Protein AF-X7F3Q7-F1 (afdb_monomer_lite)

Structure (mmCIF, N/CA/C/O backbone):
data_AF-X7F3Q7-F1
#
_entry.id   AF-X7F3Q7-F1
#
loop_
_atom_site.group_PDB
_atom_site.id
_atom_site.type_symbol
_atom_site.label_atom_id
_atom_site.label_alt_id
_atom_site.label_comp_id
_atom_site.label_asym_id
_atom_site.label_entity_id
_atom_site.label_seq_id
_atom_site.pdbx_PDB_ins_code
_atom_site.Cartn_x
_atom_site.Cartn_y
_atom_site.Cartn_z
_atom_site.occupancy
_atom_site.B_iso_or_equiv
_atom_site.auth_seq_id
_atom_site.auth_comp_id
_atom_site.auth_asym_id
_atom_site.auth_atom_id
_atom_site.pdbx_PDB_model_num
ATOM 1 N N . MET A 1 1 ? -29.931 12.462 12.370 1.00 53.88 1 MET A N 1
ATOM 2 C CA . MET A 1 1 ? -28.857 11.674 11.729 1.00 53.88 1 MET A CA 1
ATOM 3 C C . MET A 1 1 ? -29.077 10.224 12.108 1.00 53.88 1 MET A C 1
ATOM 5 O O . MET A 1 1 ? -29.207 9.964 13.295 1.00 53.88 1 MET A O 1
ATOM 9 N N . ILE A 1 2 ? -29.207 9.323 11.134 1.00 74.25 2 ILE A N 1
ATOM 10 C CA . ILE A 1 2 ? -29.261 7.877 11.392 1.00 74.25 2 ILE A CA 1
ATOM 11 C C . ILE A 1 2 ? -27.814 7.387 11.353 1.00 74.25 2 ILE A C 1
ATOM 13 O O . ILE A 1 2 ? -27.112 7.647 10.377 1.00 74.25 2 ILE A O 1
ATOM 17 N N . GLU A 1 3 ? -27.349 6.766 12.432 1.00 75.62 3 GLU A N 1
ATOM 18 C CA . GLU A 1 3 ? -25.992 6.231 12.505 1.00 75.62 3 GLU A CA 1
ATOM 19 C C . GLU A 1 3 ? -25.891 4.971 11.624 1.00 75.62 3 GLU A C 1
ATOM 21 O O . GLU A 1 3 ? -26.786 4.125 11.691 1.00 75.62 3 GLU A O 1
ATOM 26 N N . PRO A 1 4 ? -24.854 4.828 10.779 1.00 74.75 4 PRO A N 1
ATOM 27 C CA . PRO A 1 4 ? -24.742 3.682 9.883 1.00 74.75 4 PRO A CA 1
ATOM 28 C C . PRO A 1 4 ? -24.628 2.381 10.673 1.00 74.75 4 PRO A C 1
ATOM 30 O O . PRO A 1 4 ? -23.850 2.297 11.635 1.00 74.75 4 PRO A O 1
ATOM 33 N N . THR A 1 5 ? -25.374 1.367 10.233 1.00 90.69 5 THR A N 1
ATOM 34 C CA . THR A 1 5 ? -25.374 0.039 10.849 1.00 90.69 5 THR A CA 1
ATOM 35 C C . THR A 1 5 ? -24.025 -0.655 10.652 1.00 90.69 5 THR A C 1
ATOM 37 O O . THR A 1 5 ? -23.211 -0.268 9.811 1.00 90.69 5 THR A O 1
ATOM 40 N N . LEU A 1 6 ? -23.772 -1.716 11.422 1.00 82.88 6 LEU A N 1
ATOM 41 C CA . LEU A 1 6 ? -22.587 -2.564 11.248 1.00 82.88 6 LEU A CA 1
ATOM 42 C C . LEU A 1 6 ? -22.486 -3.113 9.814 1.00 82.88 6 LEU A C 1
ATOM 44 O O . LEU A 1 6 ? -21.403 -3.115 9.236 1.00 82.88 6 LEU A O 1
ATOM 48 N N . THR A 1 7 ? -23.620 -3.490 9.222 1.00 87.31 7 THR A N 1
ATOM 49 C CA . THR A 1 7 ? -23.712 -3.957 7.835 1.00 87.31 7 THR A CA 1
ATOM 50 C C . THR A 1 7 ? -23.321 -2.864 6.841 1.00 87.31 7 THR A C 1
ATOM 52 O O . THR A 1 7 ? -22.512 -3.119 5.952 1.00 87.31 7 THR A O 1
ATOM 55 N N . ASP A 1 8 ? -23.804 -1.633 7.030 1.00 78.94 8 ASP A N 1
ATOM 56 C CA . ASP A 1 8 ? -23.452 -0.501 6.158 1.00 78.94 8 ASP A CA 1
ATOM 57 C C . ASP A 1 8 ? -21.950 -0.197 6.208 1.00 78.94 8 ASP A C 1
ATOM 59 O O . ASP A 1 8 ? -21.323 0.089 5.186 1.00 78.94 8 ASP A O 1
ATOM 63 N N . ARG A 1 9 ? -21.347 -0.304 7.399 1.00 75.19 9 ARG A N 1
ATOM 64 C CA . ARG A 1 9 ? -19.905 -0.101 7.595 1.00 75.19 9 ARG A CA 1
ATOM 65 C C . ARG A 1 9 ? -19.086 -1.185 6.889 1.00 75.19 9 ARG A C 1
ATOM 67 O O . ARG A 1 9 ? -18.094 -0.853 6.245 1.00 75.19 9 ARG A O 1
ATOM 74 N N . VAL A 1 10 ? -19.502 -2.452 6.962 1.00 79.06 10 VAL A N 1
ATOM 75 C CA . VAL A 1 10 ? -18.830 -3.564 6.260 1.00 79.06 10 VAL A CA 1
ATOM 76 C C . VAL A 1 10 ? -18.913 -3.385 4.742 1.00 79.06 10 VAL A C 1
ATOM 78 O O . VAL A 1 10 ? -17.881 -3.424 4.074 1.00 79.06 10 VAL A O 1
ATOM 81 N N . ILE A 1 11 ? -20.102 -3.089 4.205 1.00 79.31 11 ILE A N 1
ATOM 82 C CA . ILE A 1 11 ? -20.304 -2.847 2.765 1.00 79.31 11 ILE A CA 1
ATOM 83 C C . ILE A 1 11 ? -19.437 -1.678 2.282 1.00 79.31 11 ILE A C 1
ATOM 85 O O . ILE A 1 11 ? -18.802 -1.762 1.229 1.00 79.31 11 ILE A O 1
ATOM 89 N N . ALA A 1 12 ? -19.364 -0.593 3.058 1.00 71.94 12 ALA A N 1
ATOM 90 C CA . ALA A 1 12 ? -18.525 0.550 2.722 1.00 71.94 12 ALA A CA 1
ATOM 91 C C . ALA A 1 12 ? -17.036 0.170 2.667 1.00 71.94 12 ALA A C 1
ATOM 93 O O . ALA A 1 12 ? -16.339 0.572 1.736 1.00 71.94 12 ALA A O 1
ATOM 94 N N . VAL A 1 13 ? -16.545 -0.628 3.621 1.00 71.88 13 VAL A N 1
ATOM 95 C CA . VAL A 1 13 ? -15.152 -1.106 3.636 1.00 71.88 13 VAL A CA 1
ATOM 96 C C . VAL A 1 13 ? -14.855 -1.996 2.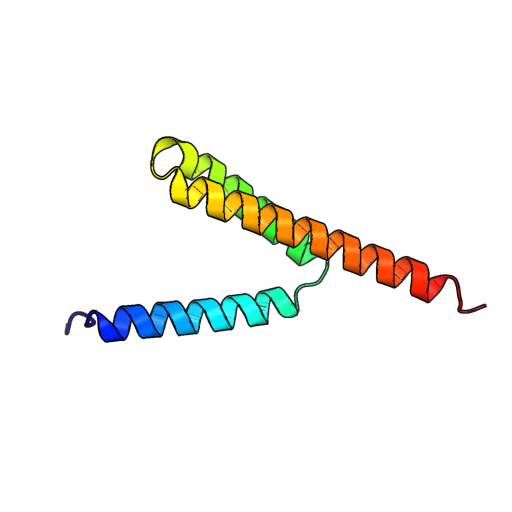430 1.00 71.88 13 VAL A C 1
ATOM 98 O O . VAL A 1 13 ? -13.831 -1.798 1.774 1.00 71.88 13 VAL A O 1
ATOM 101 N N . GLU A 1 14 ? -15.738 -2.931 2.083 1.00 69.31 14 GLU A N 1
ATOM 102 C CA . GLU A 1 14 ? -15.570 -3.793 0.905 1.00 69.31 14 GLU A CA 1
ATOM 103 C C . GLU A 1 14 ? -15.583 -2.991 -0.400 1.00 69.31 14 GLU A C 1
ATOM 105 O O . GLU A 1 14 ? -14.715 -3.170 -1.261 1.00 69.31 14 GLU A O 1
ATOM 110 N N . TYR A 1 15 ? -16.519 -2.048 -0.528 1.00 73.56 15 TYR A N 1
ATOM 111 C CA . TYR A 1 15 ? -16.621 -1.173 -1.690 1.00 73.56 15 TYR A CA 1
ATOM 112 C C . TYR A 1 15 ? -15.378 -0.290 -1.849 1.00 73.56 15 TYR A C 1
ATOM 114 O O . TYR A 1 15 ? -14.774 -0.255 -2.925 1.00 73.56 15 TYR A O 1
ATOM 122 N N . MET A 1 16 ? -14.938 0.366 -0.771 1.00 67.69 16 MET A N 1
ATOM 123 C CA . MET A 1 16 ? -13.722 1.183 -0.771 1.00 67.69 16 MET A CA 1
ATOM 124 C C . MET A 1 16 ? -12.478 0.343 -1.068 1.00 67.69 16 MET A C 1
ATOM 126 O O . MET A 1 16 ? -11.630 0.767 -1.849 1.00 67.69 16 MET A O 1
ATOM 130 N N . THR A 1 17 ? -12.383 -0.874 -0.528 1.00 70.31 17 THR A N 1
ATOM 131 C CA . THR A 1 17 ? -11.271 -1.793 -0.811 1.00 70.31 17 THR A CA 1
ATOM 132 C C . THR A 1 17 ? -11.266 -2.217 -2.280 1.00 70.31 17 THR A C 1
ATOM 134 O O . THR A 1 17 ? -10.218 -2.189 -2.923 1.00 70.31 17 THR A O 1
ATOM 137 N N . SER A 1 18 ? -12.426 -2.535 -2.861 1.00 68.56 18 SER A N 1
ATOM 138 C CA . SER A 1 18 ? -12.557 -2.869 -4.286 1.00 68.56 18 SER A CA 1
ATOM 139 C C . SER A 1 18 ? -12.169 -1.700 -5.198 1.00 68.56 18 SER A C 1
ATOM 141 O O . SER A 1 18 ? -11.476 -1.894 -6.203 1.00 68.56 18 SER A O 1
ATOM 143 N N . LEU A 1 19 ? -12.579 -0.479 -4.843 1.00 67.12 19 LEU A N 1
ATOM 144 C CA . LEU A 1 19 ? -12.196 0.737 -5.558 1.00 67.12 19 LEU A CA 1
ATOM 145 C C . LEU A 1 19 ? -10.696 1.004 -5.453 1.00 67.12 19 LEU A C 1
ATOM 147 O O . LEU A 1 19 ? -10.064 1.282 -6.469 1.00 67.12 19 LEU A O 1
ATOM 151 N N . MET A 1 20 ? -10.111 0.857 -4.262 1.00 71.94 20 MET A N 1
ATOM 152 C CA . MET A 1 20 ? -8.668 0.993 -4.065 1.00 71.94 20 MET A CA 1
ATOM 153 C C . MET A 1 20 ? -7.893 -0.055 -4.868 1.00 71.94 20 MET A C 1
ATOM 155 O O . 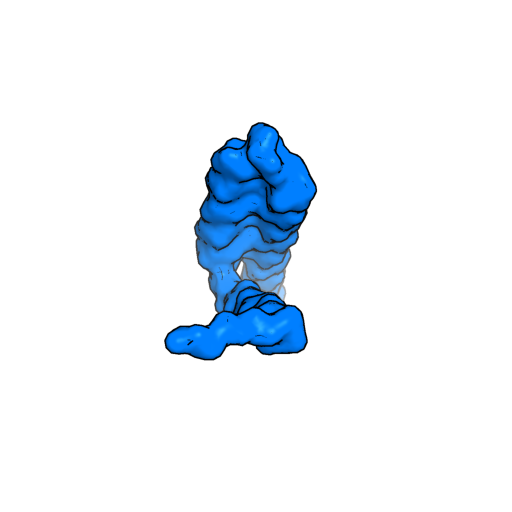MET A 1 20 ? -6.935 0.298 -5.546 1.00 71.94 20 MET A O 1
ATOM 159 N N . MET A 1 21 ? -8.331 -1.316 -4.887 1.00 70.56 21 MET A N 1
ATOM 160 C CA . MET A 1 21 ? -7.682 -2.375 -5.671 1.00 70.56 21 MET A CA 1
ATOM 161 C C . MET A 1 21 ? -7.735 -2.098 -7.180 1.00 70.56 21 MET A C 1
ATOM 163 O O . MET A 1 21 ? -6.733 -2.283 -7.877 1.00 70.56 21 MET A O 1
ATOM 167 N N . ARG A 1 22 ? -8.866 -1.591 -7.692 1.00 72.44 22 ARG A N 1
ATOM 168 C CA . ARG A 1 22 ? -8.999 -1.170 -9.098 1.00 72.44 22 ARG A CA 1
ATOM 169 C C . ARG A 1 22 ? -8.153 0.059 -9.423 1.00 72.44 22 ARG A C 1
ATOM 171 O O . ARG A 1 22 ? -7.469 0.069 -10.443 1.00 72.44 22 ARG A O 1
ATOM 178 N N . ALA A 1 23 ? -8.160 1.066 -8.552 1.00 69.81 23 ALA A N 1
ATOM 179 C CA . ALA A 1 23 ? -7.379 2.286 -8.723 1.00 69.81 23 ALA A CA 1
ATOM 180 C C . ALA A 1 23 ? -5.876 1.980 -8.728 1.00 69.81 23 ALA A C 1
ATOM 182 O O . ALA A 1 23 ? -5.177 2.361 -9.664 1.00 69.81 23 ALA A O 1
ATOM 183 N N . VAL A 1 24 ? -5.404 1.196 -7.753 1.00 70.94 24 VAL A N 1
ATOM 184 C CA . VAL A 1 24 ? -4.017 0.719 -7.666 1.00 70.94 24 VAL A CA 1
ATOM 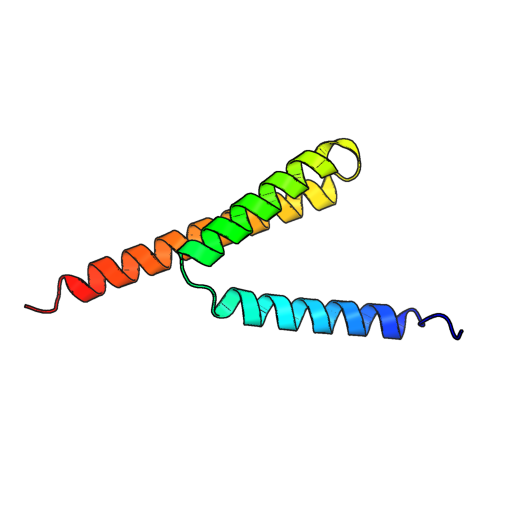185 C C . VAL A 1 24 ? -3.646 -0.118 -8.894 1.00 70.94 24 VAL A C 1
ATOM 187 O O . VAL A 1 24 ? -2.534 -0.010 -9.405 1.00 70.94 24 VAL A O 1
ATOM 190 N N . GLY A 1 25 ? -4.585 -0.912 -9.423 1.00 73.38 25 GLY A N 1
ATOM 191 C CA . GLY A 1 25 ? -4.502 -1.631 -10.700 1.00 73.38 25 GLY A CA 1
ATOM 192 C C . GLY A 1 25 ? -3.925 -0.817 -11.864 1.00 73.38 25 GLY A C 1
ATOM 193 O O . GLY A 1 25 ? -3.080 -1.312 -12.615 1.00 73.38 25 GLY A O 1
ATOM 194 N N . ASN A 1 26 ? -4.336 0.443 -11.963 1.00 79.88 26 ASN A N 1
ATOM 195 C CA . ASN A 1 26 ? -4.113 1.295 -13.129 1.00 79.88 26 ASN A CA 1
ATOM 196 C C . ASN A 1 26 ? -3.060 2.390 -12.908 1.00 79.88 26 ASN A C 1
ATOM 198 O O . ASN A 1 26 ? -2.834 3.204 -13.797 1.00 79.88 26 ASN A O 1
ATOM 202 N N . LEU A 1 27 ? -2.384 2.411 -11.756 1.00 82.88 27 LEU A N 1
ATOM 203 C CA . LEU A 1 27 ? -1.369 3.426 -11.463 1.00 82.88 27 LEU A CA 1
ATOM 204 C C . LEU A 1 27 ? -0.116 3.249 -12.324 1.00 82.88 27 LEU A C 1
ATOM 206 O O . LEU A 1 27 ? 0.447 2.156 -12.400 1.00 82.88 27 LEU A O 1
ATOM 210 N N . SER A 1 28 ? 0.392 4.335 -12.902 1.00 86.75 28 SER A N 1
ATOM 211 C CA . SER A 1 28 ? 1.734 4.351 -13.501 1.00 86.75 28 SER A CA 1
ATOM 212 C C . SER A 1 28 ? 2.812 3.939 -12.478 1.00 86.75 28 SER A C 1
ATOM 214 O O . SER A 1 28 ? 2.587 4.042 -11.266 1.00 86.75 28 SER A O 1
ATOM 216 N N . PRO A 1 29 ? 3.997 3.474 -12.914 1.00 87.38 29 PRO A N 1
ATOM 217 C CA . PRO A 1 29 ? 5.097 3.144 -12.001 1.00 87.38 29 PRO A CA 1
ATOM 218 C C . PRO A 1 29 ? 5.415 4.277 -11.010 1.00 87.38 29 PRO A C 1
ATOM 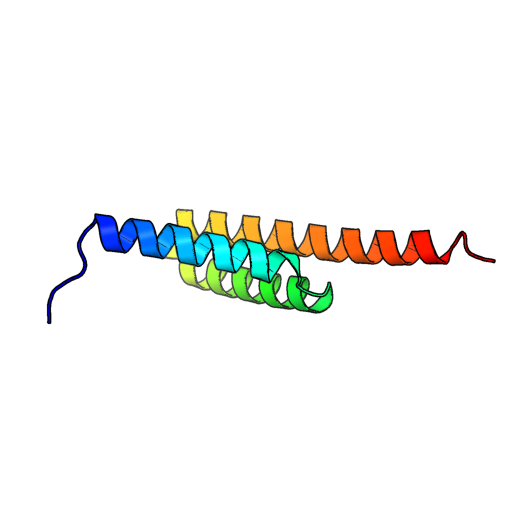220 O O . PRO A 1 29 ? 5.482 4.044 -9.807 1.00 87.38 29 PRO A O 1
ATOM 223 N N . GLU A 1 30 ? 5.475 5.522 -11.484 1.00 88.69 30 GLU A N 1
ATOM 224 C CA . GLU A 1 30 ? 5.716 6.713 -10.658 1.00 88.69 30 GLU A CA 1
ATOM 225 C C . GLU A 1 30 ? 4.614 6.965 -9.621 1.00 88.69 30 GLU A C 1
ATOM 227 O O . GLU A 1 30 ? 4.884 7.423 -8.511 1.00 88.69 30 GLU A O 1
ATOM 232 N N . GLN A 1 31 ? 3.355 6.686 -9.967 1.00 88.19 31 GLN A N 1
ATOM 233 C CA . GLN A 1 31 ? 2.239 6.788 -9.025 1.00 88.19 31 GLN A CA 1
ATOM 234 C C . GLN A 1 31 ? 2.280 5.669 -7.980 1.00 88.19 31 GLN A C 1
ATOM 236 O O . GLN A 1 31 ? 2.001 5.936 -6.814 1.00 88.19 31 GLN A O 1
ATOM 241 N N . ASN A 1 32 ? 2.678 4.448 -8.357 1.00 87.69 32 ASN A N 1
ATOM 242 C CA . ASN A 1 32 ? 2.907 3.368 -7.391 1.00 87.69 32 ASN A CA 1
ATOM 243 C C . ASN A 1 32 ? 4.019 3.742 -6.401 1.00 87.69 32 ASN A C 1
ATOM 245 O O . ASN A 1 32 ? 3.854 3.538 -5.201 1.00 87.69 32 ASN A O 1
ATOM 249 N N . VAL A 1 33 ? 5.117 4.344 -6.875 1.00 90.19 33 VAL A N 1
ATOM 250 C CA . VAL A 1 33 ? 6.209 4.822 -6.009 1.00 90.19 33 VAL A CA 1
ATOM 251 C C . VAL A 1 33 ? 5.733 5.935 -5.074 1.00 90.19 33 VAL A C 1
ATOM 253 O O . VAL A 1 33 ? 5.984 5.861 -3.873 1.00 90.19 33 VAL A O 1
ATOM 256 N N . ARG A 1 34 ? 5.002 6.936 -5.585 1.00 89.81 34 ARG A N 1
ATOM 257 C CA . ARG A 1 34 ? 4.437 8.017 -4.756 1.00 89.81 34 ARG A CA 1
ATOM 258 C C . ARG A 1 34 ? 3.488 7.489 -3.681 1.00 89.81 34 ARG A C 1
ATOM 260 O O . ARG A 1 34 ? 3.567 7.925 -2.536 1.00 89.81 34 ARG A O 1
ATOM 267 N N . LEU A 1 35 ? 2.627 6.533 -4.031 1.00 88.62 35 LEU A N 1
ATOM 268 C CA . LEU A 1 35 ? 1.719 5.909 -3.073 1.00 88.62 35 LEU A CA 1
ATOM 269 C C . LEU A 1 35 ? 2.480 5.068 -2.038 1.00 88.62 35 LEU A C 1
ATOM 271 O O . LEU A 1 35 ? 2.151 5.137 -0.861 1.00 88.62 35 LEU A O 1
ATOM 275 N N . ALA A 1 36 ? 3.526 4.340 -2.439 1.00 89.12 36 ALA A N 1
ATOM 276 C CA . ALA A 1 36 ? 4.370 3.598 -1.503 1.00 89.12 36 ALA A CA 1
ATOM 277 C C . ALA A 1 36 ? 5.018 4.519 -0.457 1.00 89.12 36 ALA A C 1
ATOM 279 O O . ALA A 1 36 ? 4.969 4.214 0.729 1.00 89.12 36 ALA A O 1
ATOM 280 N N . ILE A 1 37 ? 5.550 5.669 -0.884 1.00 91.44 37 ILE A N 1
ATOM 281 C CA . ILE A 1 37 ? 6.130 6.671 0.024 1.00 91.44 37 ILE A CA 1
ATOM 282 C C . ILE A 1 37 ? 5.070 7.194 0.999 1.00 91.44 37 ILE A C 1
ATOM 284 O O . ILE A 1 37 ? 5.320 7.263 2.196 1.00 91.44 37 ILE A O 1
ATOM 288 N N . ALA A 1 38 ? 3.868 7.521 0.515 1.00 89.62 38 ALA A N 1
ATOM 289 C CA . ALA A 1 38 ? 2.791 8.000 1.380 1.00 89.62 38 ALA A CA 1
ATOM 290 C C . ALA A 1 38 ? 2.382 6.960 2.441 1.00 89.62 38 ALA A C 1
ATOM 292 O O . ALA A 1 38 ? 2.140 7.322 3.592 1.00 89.62 38 ALA A O 1
ATOM 293 N N . LEU A 1 39 ? 2.333 5.675 2.071 1.00 88.38 39 LEU A N 1
ATOM 294 C CA . LEU A 1 39 ? 2.027 4.588 3.005 1.00 88.38 39 LEU A CA 1
ATOM 295 C C . LEU A 1 39 ? 3.133 4.387 4.046 1.00 88.38 39 LEU A C 1
ATOM 297 O O . LEU A 1 39 ? 2.817 4.127 5.200 1.00 88.38 39 LEU A O 1
ATOM 301 N N . GLU A 1 40 ? 4.403 4.546 3.676 1.00 92.38 40 GLU A N 1
ATOM 302 C CA . GLU A 1 40 ? 5.528 4.485 4.622 1.00 92.38 40 GLU A CA 1
ATOM 303 C C . GLU A 1 40 ? 5.528 5.652 5.599 1.00 92.38 40 GLU A C 1
ATOM 305 O O . GLU A 1 40 ? 5.713 5.444 6.795 1.00 92.38 40 GLU A O 1
ATOM 310 N N . THR A 1 41 ? 5.252 6.864 5.115 1.00 91.12 41 THR A N 1
ATOM 311 C CA . THR A 1 41 ? 5.087 8.034 5.982 1.00 91.12 41 THR A CA 1
ATOM 312 C C . THR A 1 41 ? 3.959 7.809 6.983 1.00 91.12 41 THR A C 1
ATOM 314 O O . THR A 1 41 ? 4.117 8.100 8.165 1.00 91.12 41 THR A O 1
ATOM 317 N N . LEU A 1 42 ? 2.827 7.258 6.534 1.00 86.75 42 LEU A N 1
ATOM 318 C CA . LEU A 1 42 ? 1.718 6.940 7.429 1.00 86.75 42 LEU A CA 1
ATOM 319 C C . LEU A 1 42 ? 2.085 5.815 8.407 1.00 86.75 42 LEU A C 1
ATOM 321 O O . LEU A 1 42 ? 1.730 5.894 9.576 1.00 86.75 42 LEU A O 1
ATOM 325 N N . ALA A 1 43 ? 2.821 4.797 7.961 1.00 88.94 43 ALA A N 1
ATOM 326 C CA . ALA A 1 43 ? 3.288 3.719 8.826 1.00 88.94 43 ALA A CA 1
ATOM 327 C C . ALA A 1 43 ? 4.19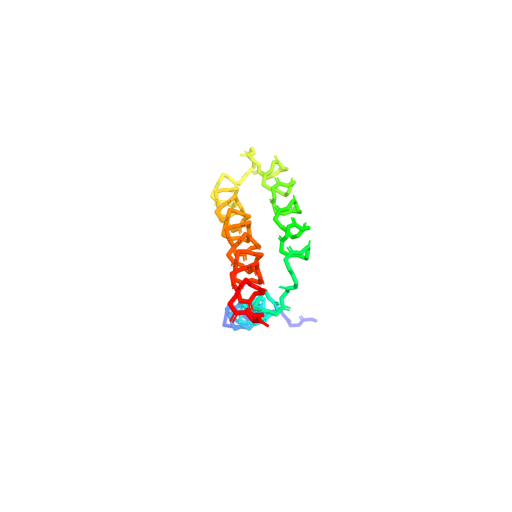0 4.244 9.949 1.00 88.94 43 ALA A C 1
ATOM 329 O O . ALA A 1 43 ? 4.044 3.821 11.090 1.00 88.94 43 ALA A O 1
ATOM 330 N N . GLU A 1 44 ? 5.076 5.194 9.650 1.00 91.94 44 GLU A N 1
ATOM 331 C CA . GLU A 1 44 ? 5.945 5.799 10.661 1.00 91.94 44 GLU A CA 1
ATOM 332 C C . GLU A 1 44 ? 5.141 6.606 11.691 1.00 91.94 44 GLU A C 1
ATOM 334 O O . GLU A 1 44 ? 5.398 6.502 12.887 1.00 91.94 44 GLU A O 1
ATOM 339 N N . VAL A 1 45 ? 4.106 7.334 11.253 1.00 91.56 45 VAL A N 1
ATOM 340 C CA . VAL A 1 45 ? 3.193 8.062 12.157 1.00 91.56 45 VAL A CA 1
ATOM 341 C C . VAL A 1 45 ? 2.400 7.108 13.059 1.00 91.56 45 VAL A C 1
ATOM 343 O O . VAL A 1 45 ? 2.148 7.417 14.221 1.00 91.56 45 VAL A O 1
ATOM 346 N N . GLU A 1 46 ? 2.006 5.944 12.545 1.00 88.12 46 GLU A N 1
ATOM 347 C CA . GLU A 1 46 ? 1.178 4.968 13.266 1.00 88.12 46 GLU A CA 1
ATOM 348 C C . GLU A 1 46 ? 1.979 3.935 14.069 1.00 88.12 46 GLU A C 1
ATOM 350 O O . GLU A 1 46 ? 1.396 3.080 14.748 1.00 88.12 46 GLU A O 1
ATOM 355 N N . ARG A 1 47 ? 3.312 4.006 14.010 1.00 89.12 47 ARG A N 1
ATOM 356 C CA . ARG A 1 47 ? 4.225 2.984 14.529 1.00 89.12 47 ARG A CA 1
ATOM 357 C C . ARG A 1 47 ? 4.016 2.675 16.006 1.00 89.12 47 ARG A C 1
ATOM 359 O O . ARG A 1 47 ? 4.055 1.511 16.404 1.00 89.12 47 ARG A O 1
ATOM 366 N N . GLU A 1 48 ? 3.793 3.709 16.808 1.00 84.75 48 GLU A N 1
ATOM 367 C CA . GLU A 1 48 ? 3.680 3.603 18.267 1.00 84.75 48 GLU A CA 1
ATOM 368 C C . GLU A 1 48 ? 2.240 3.365 18.735 1.00 84.75 48 GLU A C 1
ATOM 370 O O . GLU A 1 48 ? 2.009 2.768 19.785 1.00 84.75 48 GLU A O 1
ATOM 375 N N . THR A 1 49 ? 1.257 3.804 17.950 1.00 87.19 49 THR A N 1
ATOM 376 C CA . THR A 1 49 ? -0.163 3.789 18.322 1.00 87.19 49 THR A CA 1
ATOM 377 C C . THR A 1 49 ? -0.875 2.537 17.823 1.00 87.19 49 THR A C 1
ATOM 379 O O . THR A 1 49 ? -1.779 2.024 18.486 1.00 87.19 49 THR A O 1
ATOM 382 N N . ARG A 1 50 ? -0.509 2.051 16.632 1.00 87.19 50 ARG A N 1
ATOM 383 C CA . ARG A 1 50 ? -1.222 0.995 15.905 1.00 87.19 50 ARG A CA 1
ATOM 384 C C . ARG A 1 50 ? -0.229 0.108 15.138 1.00 87.19 50 ARG A C 1
ATOM 386 O O . ARG A 1 50 ? -0.166 0.158 13.905 1.00 87.19 50 ARG A O 1
ATOM 393 N N . PRO A 1 51 ? 0.504 -0.784 15.830 1.00 78.25 51 PRO A N 1
ATOM 394 C CA . PRO A 1 51 ? 1.530 -1.622 15.204 1.00 78.25 51 PRO A CA 1
ATOM 395 C C . PRO A 1 51 ? 0.972 -2.547 14.110 1.00 78.25 51 PRO A C 1
ATOM 397 O O . PRO A 1 51 ? 1.604 -2.720 13.073 1.00 78.25 51 PRO A O 1
ATOM 400 N N . GLY A 1 52 ? -0.251 -3.070 14.268 1.00 77.19 52 GLY A N 1
ATOM 401 C CA . GLY A 1 52 ? -0.893 -3.889 13.228 1.00 77.19 52 GLY A CA 1
ATOM 402 C C . GLY A 1 52 ? -1.229 -3.111 11.948 1.00 77.19 52 GLY A C 1
ATOM 403 O O . GLY A 1 52 ? -1.125 -3.648 10.847 1.00 77.19 52 GLY A O 1
ATOM 404 N N . VAL A 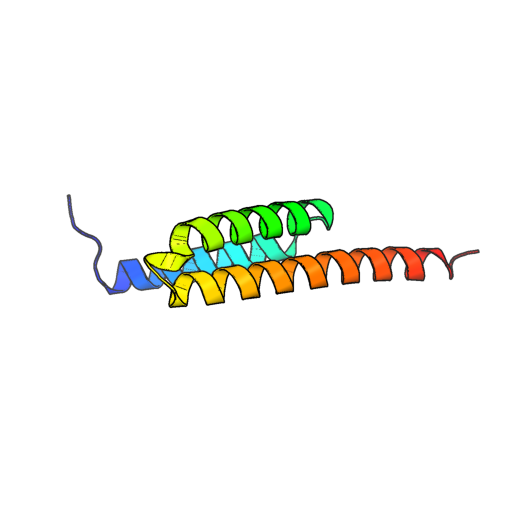1 53 ? -1.581 -1.827 12.075 1.00 78.44 53 VAL A N 1
ATOM 405 C CA . VAL A 1 53 ? -1.804 -0.937 10.923 1.00 78.44 53 VAL A CA 1
ATOM 406 C C . VAL A 1 53 ? -0.471 -0.611 10.254 1.00 78.44 53 VAL A C 1
ATOM 408 O O . VAL A 1 53 ? -0.376 -0.644 9.032 1.00 78.44 53 VAL A O 1
ATOM 411 N N . THR A 1 54 ? 0.574 -0.388 11.049 1.00 85.38 54 THR A N 1
ATOM 412 C CA . THR A 1 54 ? 1.940 -0.141 10.570 1.00 85.38 54 THR A CA 1
ATOM 413 C C . THR A 1 54 ? 2.451 -1.282 9.692 1.00 85.38 54 THR A C 1
ATOM 415 O O . THR A 1 54 ? 2.881 -1.036 8.566 1.00 85.38 54 THR A O 1
ATOM 418 N N . THR A 1 55 ? 2.343 -2.535 10.149 1.00 86.81 55 THR A N 1
ATOM 419 C CA . THR A 1 55 ? 2.745 -3.711 9.357 1.00 86.81 55 THR A CA 1
ATOM 420 C C . THR A 1 55 ? 2.007 -3.765 8.022 1.00 86.81 55 THR A C 1
ATOM 422 O O . THR A 1 55 ? 2.637 -3.889 6.972 1.00 86.81 55 THR A O 1
ATOM 425 N N . LEU A 1 56 ? 0.683 -3.586 8.045 1.00 83.69 56 LEU A N 1
ATOM 426 C CA . LEU A 1 56 ? -0.136 -3.603 6.836 1.00 83.69 56 LEU A CA 1
ATOM 427 C C . LEU A 1 56 ? 0.279 -2.499 5.847 1.00 83.69 56 LEU A C 1
ATOM 429 O O . LEU A 1 56 ? 0.381 -2.750 4.647 1.00 83.69 56 LEU A O 1
ATOM 433 N N . LEU A 1 57 ? 0.547 -1.283 6.326 1.00 83.19 57 LEU A N 1
ATOM 434 C CA . LEU A 1 57 ? 0.976 -0.164 5.483 1.00 83.19 57 LEU A CA 1
ATOM 435 C C . LEU A 1 57 ? 2.344 -0.422 4.828 1.00 83.19 57 LEU A C 1
ATOM 437 O O . LEU A 1 57 ? 2.494 -0.193 3.625 1.00 83.19 57 LEU A O 1
ATOM 441 N N . VAL A 1 58 ? 3.311 -0.963 5.578 1.00 89.31 58 VAL A N 1
ATOM 442 C CA . VAL A 1 58 ? 4.651 -1.316 5.068 1.00 89.31 58 VAL A CA 1
ATOM 443 C C . VAL A 1 58 ? 4.583 -2.430 4.021 1.00 89.31 58 VAL A C 1
ATOM 445 O O . VAL A 1 58 ? 5.234 -2.349 2.974 1.00 89.31 58 VAL A O 1
ATOM 448 N N . GLU A 1 59 ? 3.768 -3.459 4.252 1.00 89.81 59 GLU A N 1
ATOM 449 C CA . GLU A 1 59 ? 3.562 -4.536 3.280 1.00 89.81 59 GLU A CA 1
ATOM 450 C C . GLU A 1 59 ? 2.971 -3.996 1.974 1.00 89.81 59 GLU A C 1
ATOM 452 O O . GLU A 1 59 ? 3.455 -4.308 0.882 1.00 89.81 59 GLU A O 1
ATOM 457 N N . LYS A 1 60 ? 1.966 -3.116 2.062 1.00 85.62 60 LYS A N 1
ATOM 458 C CA . LYS A 1 60 ? 1.357 -2.489 0.881 1.00 85.62 60 LYS A CA 1
ATOM 459 C C . LYS A 1 60 ? 2.333 -1.575 0.140 1.00 85.62 60 LYS A C 1
ATOM 461 O O . LYS A 1 60 ? 2.378 -1.630 -1.090 1.00 85.62 60 LYS A O 1
ATOM 466 N N . ALA A 1 61 ? 3.154 -0.799 0.846 1.00 88.00 61 ALA A N 1
ATOM 467 C CA . ALA A 1 61 ? 4.215 -0.002 0.230 1.00 88.00 61 ALA A CA 1
ATOM 468 C C . ALA A 1 61 ? 5.224 -0.880 -0.529 1.00 88.00 61 ALA A C 1
ATOM 470 O O . ALA A 1 61 ? 5.579 -0.594 -1.677 1.00 88.00 61 ALA A O 1
ATOM 471 N N . THR A 1 62 ? 5.618 -2.003 0.074 1.00 92.81 62 THR A N 1
ATOM 472 C CA . THR A 1 62 ? 6.520 -2.986 -0.539 1.00 92.81 62 THR A CA 1
ATOM 473 C C . THR A 1 62 ? 5.927 -3.570 -1.822 1.00 92.81 62 THR A C 1
ATOM 475 O O . THR A 1 62 ? 6.594 -3.588 -2.860 1.00 92.81 62 THR A O 1
ATOM 478 N N . MET A 1 63 ? 4.652 -3.973 -1.794 1.00 89.75 63 MET A N 1
ATOM 479 C CA . MET A 1 63 ? 3.941 -4.479 -2.975 1.00 89.75 63 MET A CA 1
ATOM 480 C C . MET A 1 63 ? 3.897 -3.450 -4.113 1.00 89.75 63 MET A C 1
ATOM 482 O O . MET A 1 63 ? 4.127 -3.793 -5.273 1.00 89.75 63 MET A O 1
ATOM 486 N N . LEU A 1 64 ? 3.626 -2.181 -3.798 1.00 88.75 64 LEU A N 1
ATOM 487 C CA . LEU A 1 64 ? 3.583 -1.104 -4.790 1.00 88.75 64 LEU A CA 1
ATOM 488 C C . LEU A 1 64 ? 4.949 -0.869 -5.444 1.00 88.75 64 LEU A C 1
ATOM 490 O O . LEU A 1 64 ? 5.022 -0.697 -6.661 1.00 88.75 64 LEU A O 1
ATOM 494 N N . ARG A 1 65 ? 6.041 -0.923 -4.671 1.00 90.62 65 ARG A N 1
ATOM 495 C CA . ARG A 1 65 ? 7.403 -0.829 -5.219 1.00 90.62 65 ARG A CA 1
ATOM 496 C C . ARG A 1 65 ? 7.760 -2.008 -6.109 1.00 90.62 65 ARG A C 1
ATOM 498 O O . ARG A 1 65 ? 8.312 -1.796 -7.186 1.00 90.62 65 ARG A O 1
ATOM 505 N N . ALA A 1 66 ? 7.439 -3.230 -5.684 1.00 89.25 66 ALA A N 1
ATOM 506 C CA . ALA A 1 66 ? 7.655 -4.421 -6.501 1.00 89.25 66 ALA A CA 1
ATOM 507 C C . ALA A 1 66 ? 6.930 -4.290 -7.848 1.00 89.25 66 ALA A C 1
ATOM 509 O O . ALA A 1 66 ? 7.517 -4.526 -8.899 1.00 89.25 66 ALA A O 1
ATOM 510 N N . ARG A 1 67 ? 5.690 -3.795 -7.826 1.00 86.75 67 ARG A N 1
ATOM 511 C CA . ARG A 1 67 ? 4.895 -3.571 -9.033 1.00 86.75 67 ARG A CA 1
ATOM 512 C C . ARG A 1 67 ? 5.435 -2.461 -9.936 1.00 86.75 67 ARG A C 1
ATOM 514 O O . ARG A 1 67 ? 5.369 -2.588 -11.156 1.00 86.75 67 ARG A O 1
ATOM 521 N N . ALA A 1 68 ? 5.946 -1.374 -9.358 1.00 86.94 68 ALA A N 1
ATOM 522 C CA . ALA A 1 68 ? 6.596 -0.317 -10.128 1.00 86.94 68 ALA A CA 1
ATOM 523 C C . ALA A 1 68 ? 7.807 -0.870 -10.897 1.00 86.94 68 ALA A C 1
ATOM 525 O O . ALA A 1 68 ? 7.906 -0.650 -12.102 1.00 86.94 68 ALA A O 1
ATOM 526 N N . ARG A 1 69 ? 8.651 -1.663 -10.219 1.00 87.38 69 ARG A N 1
ATOM 527 C CA . ARG A 1 69 ? 9.820 -2.327 -10.820 1.00 87.38 69 ARG A CA 1
ATOM 528 C C . ARG A 1 69 ? 9.431 -3.335 -11.896 1.00 87.38 69 ARG A C 1
ATOM 530 O O . ARG A 1 69 ? 10.049 -3.353 -12.950 1.00 87.38 69 ARG A O 1
ATOM 537 N N . ASP A 1 70 ? 8.408 -4.149 -11.651 1.00 86.25 70 ASP A N 1
ATOM 538 C CA . ASP A 1 70 ? 7.936 -5.159 -12.605 1.00 86.25 70 ASP A CA 1
ATOM 539 C C . ASP A 1 70 ? 7.444 -4.526 -13.918 1.00 86.25 70 ASP A C 1
ATOM 541 O O . ASP A 1 70 ? 7.811 -4.951 -15.014 1.00 86.25 70 ASP A O 1
ATOM 545 N N . ARG A 1 71 ? 6.696 -3.419 -13.821 1.00 81.00 71 ARG A N 1
ATOM 546 C CA . ARG A 1 71 ? 6.256 -2.649 -14.996 1.00 81.00 71 ARG A CA 1
ATOM 547 C C . ARG A 1 71 ? 7.407 -1.974 -15.735 1.00 81.00 71 ARG A C 1
ATOM 549 O O . ARG A 1 71 ? 7.374 -1.902 -16.960 1.00 81.00 71 ARG A O 1
ATOM 556 N N . GLU A 1 72 ? 8.398 -1.468 -15.010 1.00 81.38 72 GLU A N 1
ATOM 557 C CA . GLU A 1 72 ? 9.591 -0.861 -15.601 1.00 81.38 72 GLU A CA 1
ATOM 558 C C . GLU A 1 72 ? 10.460 -1.906 -16.316 1.00 81.38 72 GLU A C 1
ATOM 560 O O . GLU A 1 72 ? 10.858 -1.693 -17.460 1.00 81.38 72 GLU A O 1
ATOM 565 N N . CYS A 1 73 ? 10.644 -3.076 -15.700 1.00 78.06 73 CYS A N 1
ATOM 566 C CA . CYS A 1 73 ? 11.332 -4.225 -16.285 1.00 78.06 73 CYS A CA 1
ATOM 567 C C . CYS A 1 73 ? 10.624 -4.722 -17.553 1.00 78.06 73 CYS A C 1
ATOM 569 O O . CYS A 1 73 ? 11.258 -4.832 -18.596 1.00 78.06 73 CYS A O 1
ATOM 571 N N . THR A 1 74 ? 9.301 -4.920 -17.496 1.00 73.56 74 THR A N 1
ATOM 572 C CA . THR A 1 74 ? 8.485 -5.336 -18.652 1.00 73.56 74 THR A CA 1
ATOM 573 C C . THR A 1 74 ? 8.590 -4.337 -19.807 1.00 73.56 74 THR A C 1
ATOM 575 O O . THR A 1 74 ? 8.680 -4.719 -20.969 1.00 73.56 74 THR A O 1
ATOM 578 N N . ARG A 1 75 ? 8.612 -3.031 -19.508 1.00 70.81 75 ARG A N 1
ATOM 579 C CA . ARG A 1 75 ? 8.793 -1.994 -20.532 1.00 70.81 75 ARG A CA 1
ATOM 580 C C . ARG A 1 75 ? 10.190 -2.042 -21.158 1.00 70.81 75 ARG A C 1
ATOM 582 O O . ARG A 1 75 ? 10.309 -1.832 -22.361 1.00 70.81 75 ARG A O 1
ATOM 589 N N . ALA A 1 76 ? 11.225 -2.293 -20.358 1.00 72.81 76 ALA A N 1
ATOM 590 C CA . ALA A 1 76 ? 12.604 -2.383 -20.829 1.00 72.81 76 ALA A CA 1
ATOM 591 C C . ALA A 1 76 ? 12.852 -3.637 -21.685 1.00 72.81 76 ALA A C 1
ATOM 593 O O . ALA A 1 76 ? 13.521 -3.542 -22.709 1.00 72.81 76 ALA A O 1
ATOM 594 N N . THR A 1 77 ? 12.278 -4.788 -21.319 1.00 66.69 77 THR A N 1
ATOM 595 C CA . THR A 1 77 ? 12.416 -6.039 -22.082 1.00 66.69 77 THR A CA 1
ATOM 596 C C . THR A 1 77 ? 11.593 -6.030 -23.369 1.00 66.69 77 THR A C 1
ATOM 598 O O . THR A 1 77 ? 12.125 -6.361 -24.422 1.00 66.69 77 THR A O 1
ATOM 601 N N . CYS A 1 78 ? 10.348 -5.538 -23.352 1.00 59.47 78 CYS A N 1
ATOM 602 C CA . CYS A 1 78 ? 9.545 -5.398 -24.577 1.00 59.47 78 CYS A CA 1
ATOM 603 C C . CYS A 1 78 ? 10.087 -4.343 -25.564 1.00 59.47 78 CYS A C 1
ATOM 605 O O . CYS A 1 78 ? 9.665 -4.324 -26.717 1.00 59.47 78 CYS A O 1
ATOM 607 N N . GLY A 1 79 ? 10.992 -3.459 -25.131 1.00 53.66 79 GLY A N 1
ATOM 608 C CA . GLY A 1 79 ? 11.705 -2.523 -26.007 1.00 53.66 79 GLY A CA 1
ATOM 609 C C . GLY A 1 79 ? 12.998 -3.082 -26.612 1.00 53.66 79 GLY A C 1
ATOM 610 O O . GLY A 1 79 ? 13.508 -2.495 -27.561 1.00 53.66 79 GLY A O 1
ATOM 611 N N . ALA A 1 80 ? 13.524 -4.191 -26.081 1.00 55.88 80 ALA A N 1
ATOM 612 C CA . ALA A 1 80 ? 14.788 -4.787 -26.517 1.00 55.88 80 ALA A CA 1
ATOM 613 C C . ALA A 1 80 ? 14.626 -5.810 -27.660 1.00 55.88 80 ALA A C 1
ATOM 615 O O . ALA A 1 80 ? 15.569 -6.018 -28.414 1.00 55.88 80 ALA A O 1
ATOM 616 N N . ASP A 1 81 ? 13.432 -6.385 -27.837 1.00 55.94 81 ASP A N 1
ATOM 617 C CA . ASP A 1 81 ? 13.144 -7.408 -28.861 1.00 55.94 81 ASP A CA 1
ATOM 618 C C . ASP A 1 81 ? 12.533 -6.831 -30.164 1.00 55.94 81 ASP A C 1
ATOM 620 O O . ASP A 1 81 ? 11.947 -7.558 -30.965 1.00 55.94 81 ASP A O 1
ATOM 624 N N . GLY A 1 82 ? 12.615 -5.509 -30.368 1.00 53.78 82 GLY A N 1
ATOM 625 C CA . GLY A 1 82 ? 11.894 -4.775 -31.419 1.00 53.78 82 GLY A CA 1
ATOM 626 C C . GLY A 1 82 ? 12.738 -4.107 -32.514 1.00 53.78 82 GLY A C 1
ATOM 627 O O . GLY A 1 82 ? 12.223 -3.191 -33.158 1.00 53.78 82 GLY A O 1
ATOM 628 N N . THR A 1 83 ? 13.996 -4.508 -32.729 1.00 49.69 83 THR A N 1
ATOM 629 C CA . THR A 1 83 ? 14.845 -4.016 -33.840 1.00 49.69 83 THR A CA 1
ATOM 630 C C . THR A 1 83 ? 15.569 -5.139 -34.554 1.00 49.69 83 THR A C 1
ATOM 632 O O . THR A 1 83 ? 16.244 -5.913 -33.841 1.00 49.69 83 THR A O 1
#

Secondary structure (DSSP, 8-state):
-PPPPHHHHHHHHHHHHHHHHHHHHT--HHHHHHHHHHHHHHHHHHTTT-HHHHHHHHHHHHHHHHHHHHHHHHHHHHTTS--

pLDDT: mean 79.83, std 10.7, range [49.69, 92.81]

Organism: NCBI:txid1449351

Sequence (83 aa):
MIEPTLTDRVIAVEYMTSLMMRAVGNLSPEQNVRLAIALETLAEVERETRPGVTTLLVEKATMLRARARDRECTRATCGADGT

Foldseek 3Di:
DDDDDPVRVVVVVVVVVVVVVVVLVPDALVRLQVQLVVLQVVLVVCVVPPVPSSVVSNVSSVVSNVVSVVVVVVVVVVVVVPD

Radius of gyration: 17.26 Å; chains: 1; bounding box: 44×19×52 Å